Protein AF-A0A8T6XRG3-F1 (afdb_monomer)

Nearest PDB structures (foldseek):
  3va6-assembly1_A  TM=6.413E-01  e=4.387E-02  Bacteroides thetaiotaomicron
  4a2m-assembly1_A  TM=6.152E-01  e=7.789E-02  Bacteroides thetaiotaomicron VPI-5482
  4a2m-assembly1_B  TM=6.198E-01  e=8.737E-02  Bacteroides thetaiotaomicron VPI-5482
  7v7b-assembly1_B  TM=5.960E-01  e=8.737E-02  Homo sapiens
  3ott-assembly2_A  TM=5.969E-01  e=9.253E-02  Bacteroides thetaiotaomicron

Sequence (93 aa):
EVFTQQVQKGLLRLEDDKFIELPGSQFIQDEELKSIVELPDGQLLIGTSKGFYTYDGTSFSDWNAESIEEVIRNNVNVITRTKDKIIIGTILN

Foldseek 3Di:
DDWDADAQAFIFDQDPNDTDGDPPRNVCNNWAWQEWDADPLRWIWTDTLAAIWIHPPRDIDGDDDPPVVVLSVQGWRDWDDDPPDIDTDGDHD

Solvent-accessible surface area (backbone atoms only — not comparable to full-atom values): 5562 Å² total; per-residue (Å²): 138,50,76,49,73,50,93,77,36,25,42,25,34,61,52,96,95,35,78,42,73,44,80,87,30,60,86,46,18,93,42,52,81,44,32,71,43,77,45,99,86,70,28,35,42,37,34,33,59,80,50,39,31,35,32,71,90,78,54,76,44,85,53,86,58,90,68,46,70,58,52,43,74,28,41,51,51,41,56,48,71,57,100,90,44,82,46,76,45,58,77,54,133

Structure (mmCIF, N/CA/C/O backbone):
data_AF-A0A8T6XRG3-F1
#
_entry.id   AF-A0A8T6XRG3-F1
#
loop_
_atom_site.group_PDB
_atom_site.id
_atom_site.type_symbol
_atom_site.label_atom_id
_atom_site.label_alt_id
_atom_site.label_comp_id
_atom_site.label_asym_id
_atom_site.label_entity_id
_atom_site.label_seq_id
_atom_site.pdbx_PDB_ins_code
_atom_site.Cartn_x
_atom_site.Cartn_y
_atom_site.Cartn_z
_atom_site.occupancy
_atom_site.B_iso_or_equiv
_atom_site.auth_seq_id
_atom_site.auth_comp_id
_atom_site.auth_asym_id
_atom_site.auth_atom_id
_atom_site.pdbx_PDB_model_num
ATOM 1 N N . GLU A 1 1 ? -12.837 -5.717 3.309 1.00 85.69 1 GLU A N 1
ATOM 2 C CA . GLU A 1 1 ? -12.499 -4.827 4.445 1.00 85.69 1 GLU A CA 1
ATOM 3 C C . GLU A 1 1 ? -12.317 -3.409 3.918 1.00 85.69 1 GLU A C 1
ATOM 5 O O . GLU A 1 1 ? -12.195 -3.252 2.707 1.00 85.69 1 GLU A O 1
ATOM 10 N N . VAL A 1 2 ? -12.346 -2.391 4.781 1.00 93.88 2 VAL A N 1
ATOM 11 C CA . VAL A 1 2 ? -12.088 -1.000 4.378 1.00 93.88 2 VAL A CA 1
ATOM 12 C C . VAL A 1 2 ? -10.850 -0.513 5.111 1.00 93.88 2 VAL A C 1
ATOM 14 O O . VAL A 1 2 ? -10.801 -0.570 6.339 1.00 93.88 2 VAL A O 1
ATOM 17 N N . PHE A 1 3 ? -9.882 -0.020 4.343 1.00 95.06 3 PHE A N 1
ATOM 18 C CA . PHE A 1 3 ? -8.653 0.579 4.843 1.00 95.06 3 PHE A CA 1
ATOM 19 C C . PHE A 1 3 ? -8.574 2.037 4.397 1.00 95.06 3 PHE A C 1
ATOM 21 O O . PHE A 1 3 ? -9.041 2.391 3.314 1.00 95.06 3 PHE A O 1
ATOM 28 N N . THR A 1 4 ? -7.987 2.885 5.230 1.00 95.38 4 THR A N 1
ATOM 29 C CA . THR A 1 4 ? -7.705 4.287 4.911 1.00 95.38 4 THR A CA 1
ATOM 30 C C . THR A 1 4 ? -6.466 4.752 5.675 1.00 95.38 4 THR A C 1
ATOM 32 O O . THR A 1 4 ? -5.904 4.004 6.472 1.00 95.38 4 THR A O 1
ATOM 35 N N . GLN A 1 5 ? -6.040 5.990 5.455 1.00 94.94 5 GLN A N 1
ATOM 36 C CA . GLN A 1 5 ? -5.019 6.653 6.256 1.00 94.94 5 GLN A CA 1
ATOM 37 C C . GLN A 1 5 ? -5.548 8.013 6.716 1.00 94.94 5 GLN A C 1
ATOM 39 O O . GLN A 1 5 ? -6.279 8.694 5.996 1.00 94.94 5 GLN A O 1
ATOM 44 N N . GLN A 1 6 ? -5.157 8.419 7.920 1.00 91.00 6 GLN A N 1
ATOM 45 C CA . GLN A 1 6 ? -5.292 9.794 8.385 1.00 91.00 6 GLN A CA 1
ATOM 46 C C . GLN A 1 6 ? -3.894 10.413 8.490 1.00 91.00 6 GLN A C 1
ATOM 48 O O . GLN A 1 6 ? -2.955 9.739 8.897 1.00 91.00 6 GLN A O 1
ATOM 53 N N . VAL A 1 7 ? -3.762 11.700 8.151 1.00 83.31 7 VAL A N 1
ATOM 54 C CA . VAL A 1 7 ? -2.501 12.452 8.291 1.00 83.31 7 VAL A CA 1
ATOM 55 C C . VAL A 1 7 ? -1.915 12.256 9.696 1.00 83.31 7 VAL A C 1
ATOM 57 O O . VAL A 1 7 ? -2.650 12.390 10.677 1.00 83.31 7 VAL A O 1
ATOM 60 N N . GLN A 1 8 ? -0.610 11.960 9.777 1.00 87.12 8 GLN A N 1
ATOM 61 C CA . GLN A 1 8 ? 0.137 11.686 11.018 1.00 87.12 8 GLN A CA 1
ATOM 62 C C . GLN A 1 8 ? -0.314 10.435 11.792 1.00 87.12 8 GLN A C 1
ATOM 64 O O . GLN A 1 8 ? -0.025 10.305 12.981 1.00 87.12 8 GLN A O 1
ATOM 69 N N . LYS A 1 9 ? -1.015 9.504 11.140 1.00 93.44 9 LYS A N 1
ATOM 70 C CA . LYS A 1 9 ? -1.318 8.173 11.679 1.00 93.44 9 LYS A CA 1
ATOM 71 C C . LYS A 1 9 ? -0.867 7.087 10.716 1.00 93.44 9 LYS A C 1
ATOM 73 O O . LYS A 1 9 ? -0.675 7.341 9.526 1.00 93.44 9 LYS A O 1
ATOM 78 N N . GLY A 1 10 ? -0.761 5.865 11.230 1.00 94.69 10 GLY A N 1
ATOM 79 C CA . GLY A 1 10 ? -0.620 4.687 10.390 1.00 94.69 10 GLY A CA 1
ATOM 80 C C . GLY A 1 10 ? -1.875 4.375 9.561 1.00 94.69 10 GLY A C 1
ATOM 81 O O . GLY A 1 10 ? -2.771 5.204 9.360 1.00 94.69 10 GLY A O 1
ATOM 82 N N . LEU A 1 11 ? -1.950 3.136 9.081 1.00 96.25 11 LEU A N 1
ATOM 83 C CA . LEU A 1 11 ? -3.135 2.619 8.404 1.00 96.25 11 LEU A CA 1
ATOM 84 C C . LEU A 1 11 ? -4.279 2.465 9.393 1.00 96.25 11 LEU A C 1
ATOM 86 O O . LEU A 1 11 ? -4.097 1.986 10.507 1.00 96.25 11 LEU A O 1
ATOM 90 N N . LEU A 1 12 ? -5.477 2.818 8.958 1.00 96.75 12 LEU A N 1
ATOM 91 C CA . LEU A 1 12 ? -6.705 2.620 9.704 1.00 96.75 12 LEU A CA 1
ATOM 92 C C . LEU A 1 12 ? -7.547 1.551 9.012 1.00 96.75 12 LEU A C 1
ATOM 94 O O . LEU A 1 12 ? -7.691 1.564 7.789 1.00 96.75 12 LEU A O 1
ATOM 98 N N . ARG A 1 13 ? -8.155 0.669 9.798 1.00 95.94 13 ARG A N 1
ATOM 99 C CA . ARG A 1 13 ? -9.139 -0.321 9.365 1.00 95.94 13 ARG A CA 1
ATOM 100 C C . ARG A 1 13 ? -10.508 0.048 9.928 1.00 95.94 13 ARG A C 1
ATOM 102 O O . ARG A 1 13 ? -10.612 0.475 11.075 1.00 95.94 13 ARG A O 1
ATOM 109 N N . LEU A 1 14 ? -11.555 -0.098 9.121 1.00 96.31 14 LEU A N 1
ATOM 110 C CA . LEU A 1 14 ? -12.930 0.049 9.596 1.00 96.31 14 LEU A CA 1
ATOM 111 C C . LEU A 1 14 ? -13.366 -1.220 10.342 1.00 96.31 14 LEU A C 1
ATOM 113 O O . LEU A 1 14 ? -13.440 -2.296 9.743 1.00 96.31 14 LEU A O 1
ATOM 117 N N . GLU A 1 15 ? -13.684 -1.071 11.622 1.00 95.31 15 GLU A N 1
ATOM 118 C CA . GLU A 1 15 ? -14.194 -2.110 12.519 1.00 95.31 15 GLU A CA 1
ATOM 119 C C . GLU A 1 15 ? -15.367 -1.534 13.320 1.00 95.31 15 GLU A C 1
ATOM 121 O O . GLU A 1 15 ? -15.226 -0.479 13.935 1.00 95.31 15 GLU A O 1
ATOM 126 N N . ASP A 1 16 ? -16.533 -2.189 13.287 1.00 94.88 16 ASP A N 1
ATOM 127 C CA . ASP A 1 16 ? -17.747 -1.759 14.005 1.00 94.88 16 ASP A CA 1
ATOM 128 C C . ASP A 1 16 ? -18.054 -0.249 13.861 1.00 94.88 16 ASP A C 1
ATOM 130 O O . ASP A 1 16 ? -18.234 0.475 14.845 1.00 94.88 16 ASP A O 1
ATOM 134 N N . ASP A 1 17 ? -18.062 0.237 12.612 1.00 94.62 17 ASP A N 1
ATOM 135 C CA . ASP A 1 17 ? -18.268 1.647 12.229 1.00 94.62 17 ASP A CA 1
ATOM 136 C C . ASP A 1 17 ? -17.239 2.645 12.800 1.00 94.62 17 ASP A C 1
ATOM 138 O O . ASP A 1 17 ? -17.472 3.858 12.841 1.00 94.62 17 ASP A O 1
ATOM 142 N N . LYS A 1 18 ? -16.064 2.163 13.215 1.00 96.19 18 LYS A N 1
ATOM 143 C CA . LYS A 1 18 ? -14.955 2.986 13.708 1.00 96.19 18 LYS A CA 1
ATOM 144 C C . LYS A 1 18 ? -13.674 2.698 12.944 1.00 96.19 18 LYS A C 1
ATOM 146 O O . LYS A 1 18 ? -13.348 1.558 12.642 1.00 96.19 18 LYS A O 1
ATOM 151 N N . PHE A 1 19 ? -12.913 3.749 12.665 1.00 96.31 19 PHE A N 1
ATOM 152 C CA . PHE A 1 19 ? -11.564 3.602 12.137 1.00 96.31 19 PHE A CA 1
ATOM 153 C C . PHE A 1 19 ? -10.589 3.346 13.285 1.00 96.31 19 PHE A C 1
ATOM 155 O O . PHE A 1 19 ? -10.343 4.233 14.106 1.00 96.31 19 PHE A O 1
ATOM 162 N N . ILE A 1 20 ? -10.054 2.130 13.333 1.00 95.69 20 ILE A N 1
ATOM 163 C CA . ILE A 1 20 ? -9.067 1.673 14.309 1.00 95.69 20 ILE A CA 1
ATOM 164 C C . ILE A 1 20 ? -7.707 1.610 13.627 1.00 95.69 20 ILE A C 1
ATOM 166 O O . ILE A 1 20 ? -7.592 1.146 12.495 1.00 95.69 20 ILE A O 1
ATOM 170 N N . GLU A 1 21 ? -6.674 2.109 14.294 1.00 95.81 21 GLU A N 1
ATOM 171 C CA . GLU A 1 21 ? -5.321 2.056 13.754 1.00 95.81 21 GLU A CA 1
ATOM 172 C C . GLU A 1 21 ? -4.793 0.623 13.752 1.00 95.81 21 GLU A C 1
ATOM 174 O O . GLU A 1 21 ? -4.861 -0.081 14.760 1.00 95.81 21 GLU A O 1
ATOM 179 N N . LEU A 1 22 ? -4.270 0.199 12.605 1.00 95.56 22 LEU A N 1
ATOM 180 C CA . LEU A 1 22 ? -3.696 -1.119 12.419 1.00 95.56 22 LEU A CA 1
ATOM 181 C C . LEU A 1 22 ? -2.397 -1.199 13.238 1.00 95.56 22 LEU A C 1
ATOM 183 O O . LEU A 1 22 ? -1.494 -0.377 13.018 1.00 95.56 22 LEU A O 1
ATOM 187 N N . PRO A 1 23 ? -2.268 -2.150 14.177 1.00 94.94 23 PRO A N 1
ATOM 188 C CA . PRO A 1 23 ? -1.074 -2.262 15.005 1.00 94.94 23 PRO A CA 1
ATOM 189 C C . PRO A 1 23 ? 0.199 -2.383 14.165 1.00 94.94 23 PRO A C 1
ATOM 191 O O . PRO A 1 23 ? 0.256 -3.173 13.226 1.00 94.94 23 PRO A O 1
ATOM 194 N N . GLY A 1 24 ? 1.223 -1.598 14.505 1.00 95.31 24 GLY A N 1
ATOM 195 C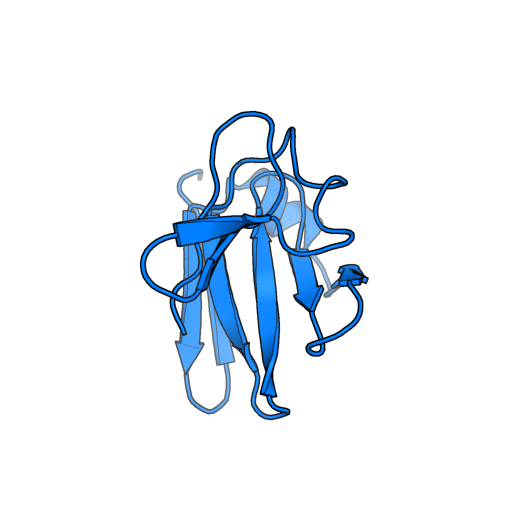 CA . GLY A 1 24 ? 2.512 -1.628 13.816 1.00 95.31 24 GLY A CA 1
ATOM 196 C C . GLY A 1 24 ? 2.562 -0.832 12.514 1.00 95.31 24 GLY A C 1
ATOM 197 O O . GLY A 1 24 ? 3.590 -0.868 11.858 1.00 95.31 24 GLY A O 1
ATOM 198 N N . SER A 1 25 ? 1.509 -0.096 12.144 1.00 96.75 25 SER A N 1
ATOM 199 C CA . SER A 1 25 ? 1.496 0.741 10.935 1.00 96.75 25 SER A CA 1
ATOM 200 C C . SER A 1 25 ? 2.056 2.158 11.136 1.00 96.75 25 SER A C 1
ATOM 202 O O . SER A 1 25 ? 2.131 2.933 10.188 1.00 96.75 25 SER A O 1
ATOM 204 N N . GLN A 1 26 ? 2.494 2.514 12.348 1.00 95.62 26 GLN A N 1
ATOM 205 C CA . GLN A 1 26 ? 3.002 3.856 12.673 1.00 95.62 26 GLN A CA 1
ATOM 206 C C . GLN A 1 26 ? 4.250 4.249 11.872 1.00 95.62 26 GLN A C 1
ATOM 208 O O . GLN A 1 26 ? 4.528 5.433 11.713 1.00 95.62 26 GLN A O 1
ATOM 213 N N . PHE A 1 27 ? 5.002 3.286 11.335 1.00 95.69 27 PHE A N 1
ATOM 214 C CA . PHE A 1 27 ? 6.192 3.589 10.535 1.00 95.69 27 PHE A CA 1
ATOM 215 C C . PHE A 1 27 ? 5.870 4.366 9.247 1.00 95.69 27 PHE A C 1
ATOM 217 O O . PHE A 1 27 ? 6.725 5.112 8.783 1.00 95.69 27 PHE A O 1
ATOM 224 N N . ILE A 1 28 ? 4.639 4.267 8.719 1.00 95.25 28 ILE A N 1
ATOM 225 C CA . ILE A 1 28 ? 4.200 5.043 7.546 1.00 95.25 28 ILE A CA 1
ATOM 226 C C . ILE A 1 28 ? 3.463 6.344 7.902 1.00 95.25 28 ILE A C 1
ATOM 228 O O . ILE A 1 28 ? 2.863 6.967 7.029 1.00 95.25 28 ILE A O 1
ATOM 232 N N . GLN A 1 29 ? 3.456 6.772 9.169 1.00 95.56 29 GLN A N 1
ATOM 233 C CA . GLN A 1 29 ? 2.658 7.928 9.616 1.00 95.56 29 GLN A CA 1
ATOM 234 C C . GLN A 1 29 ? 3.026 9.253 8.923 1.00 95.56 29 GLN A C 1
ATOM 236 O O . GLN A 1 29 ? 2.190 10.149 8.797 1.00 95.56 29 GLN A O 1
ATOM 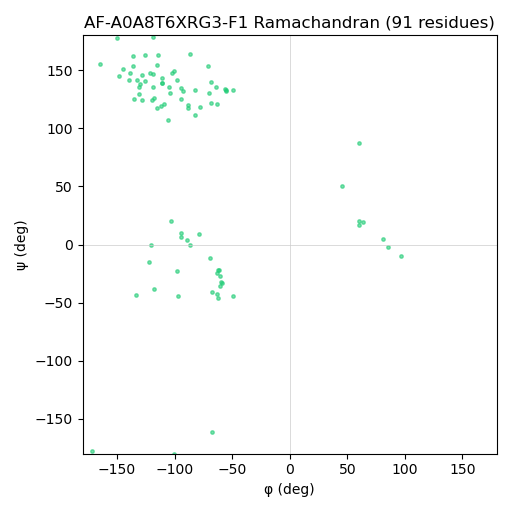241 N N . ASP A 1 30 ? 4.280 9.362 8.476 1.00 95.19 30 ASP A N 1
ATOM 242 C CA . ASP A 1 30 ? 4.847 10.521 7.780 1.00 95.19 30 ASP A CA 1
ATOM 243 C C . ASP A 1 30 ? 4.972 10.267 6.266 1.00 95.19 30 ASP A C 1
ATOM 245 O O . ASP A 1 30 ? 5.779 10.899 5.570 1.00 95.19 30 ASP A O 1
ATOM 249 N N . GLU A 1 31 ? 4.218 9.298 5.753 1.00 94.50 31 GLU A N 1
ATOM 250 C CA . GLU A 1 31 ? 4.147 8.926 4.345 1.00 94.50 31 GLU A CA 1
ATOM 251 C C . GLU A 1 31 ? 2.715 9.071 3.852 1.00 94.50 31 GLU A C 1
ATOM 253 O O . GLU A 1 31 ? 1.760 8.865 4.593 1.00 94.50 31 GLU A O 1
ATOM 258 N N . GLU A 1 32 ? 2.549 9.432 2.586 1.00 94.19 32 GLU A N 1
ATOM 259 C CA . GLU A 1 32 ? 1.223 9.543 1.990 1.00 94.19 32 GLU A CA 1
ATOM 260 C C . GLU A 1 32 ? 0.833 8.184 1.417 1.00 94.19 32 GLU A C 1
ATOM 262 O O . GLU A 1 32 ? 1.493 7.694 0.500 1.00 94.19 32 GLU A O 1
ATOM 267 N N . LEU A 1 33 ? -0.232 7.575 1.935 1.00 95.88 33 LEU A N 1
ATOM 268 C CA . LEU A 1 33 ? -0.804 6.363 1.365 1.00 95.88 33 LEU A CA 1
ATOM 269 C C . LEU A 1 33 ? -1.318 6.657 -0.048 1.00 95.88 33 LEU A C 1
ATOM 271 O O . LEU A 1 33 ? -2.203 7.489 -0.239 1.00 95.88 33 LEU A O 1
ATOM 275 N N . LYS A 1 34 ? -0.790 5.935 -1.038 1.00 95.56 34 LYS A N 1
ATOM 276 C CA . LYS A 1 34 ? -1.198 6.057 -2.443 1.00 95.56 34 LYS A CA 1
ATOM 277 C C . LYS A 1 34 ? -2.207 4.992 -2.834 1.00 95.56 34 LYS A C 1
ATOM 279 O O . LYS A 1 34 ? -3.186 5.279 -3.516 1.00 95.56 34 LYS A O 1
ATOM 284 N N . SER A 1 35 ? -1.965 3.745 -2.436 1.00 95.75 35 SER A N 1
ATOM 285 C CA . SER A 1 35 ? -2.823 2.626 -2.820 1.00 95.75 35 SER A CA 1
ATOM 286 C C . SER A 1 35 ? -2.568 1.388 -1.966 1.00 95.75 35 SER A C 1
ATOM 288 O O . SER A 1 35 ? -1.475 1.210 -1.434 1.00 95.75 35 SER A O 1
ATOM 290 N N . ILE A 1 36 ? -3.575 0.521 -1.870 1.00 96.88 36 ILE A N 1
ATOM 291 C CA . ILE A 1 36 ? -3.478 -0.813 -1.277 1.00 96.88 36 ILE A CA 1
ATOM 292 C C . ILE A 1 36 ? -4.100 -1.800 -2.266 1.00 96.88 36 ILE A C 1
ATOM 294 O O . ILE A 1 36 ? -5.222 -1.581 -2.728 1.00 96.88 36 ILE A O 1
ATOM 298 N N . VAL A 1 37 ? -3.392 -2.883 -2.586 1.00 96.88 37 VAL A N 1
ATOM 299 C CA . VAL A 1 37 ? -3.889 -3.963 -3.451 1.00 96.88 37 VAL A CA 1
ATOM 300 C C . VAL A 1 37 ? -3.623 -5.326 -2.822 1.00 96.88 37 VAL A C 1
ATOM 302 O O . VAL A 1 37 ? -2.568 -5.551 -2.244 1.00 96.88 37 VAL A O 1
ATOM 305 N N . GLU A 1 38 ? -4.563 -6.255 -2.954 1.00 96.62 38 GLU A N 1
ATOM 306 C CA . GLU A 1 38 ? -4.402 -7.625 -2.455 1.00 96.62 38 GLU A CA 1
ATOM 307 C C . GLU A 1 38 ? -3.599 -8.482 -3.450 1.00 96.62 38 GLU A C 1
ATOM 309 O O . GLU A 1 38 ? -3.864 -8.478 -4.657 1.00 96.62 38 GLU A O 1
ATOM 314 N N . LEU A 1 39 ? -2.614 -9.226 -2.957 1.00 96.00 39 LEU A N 1
ATOM 315 C CA . LEU A 1 39 ? -1.756 -10.154 -3.694 1.00 96.00 39 LEU A CA 1
ATOM 316 C C . LEU A 1 39 ? -2.400 -11.556 -3.794 1.00 96.00 39 LEU A C 1
ATOM 318 O O . LEU A 1 39 ? -3.373 -11.843 -3.103 1.00 96.00 39 LEU A O 1
ATOM 322 N N . PRO A 1 40 ? -1.936 -12.450 -4.697 1.00 94.88 40 PRO A N 1
ATOM 323 C CA . PRO A 1 40 ? -2.559 -13.768 -4.871 1.00 94.88 40 PRO A CA 1
ATOM 324 C C . PRO A 1 40 ? -2.504 -14.666 -3.627 1.00 94.88 40 PRO A C 1
ATOM 326 O O . PRO A 1 40 ? -3.290 -15.603 -3.525 1.00 94.88 40 PRO A O 1
ATOM 329 N N . ASP A 1 41 ? -1.564 -14.406 -2.724 1.00 94.69 41 ASP A N 1
ATOM 330 C CA . ASP A 1 41 ? -1.379 -15.113 -1.458 1.00 94.69 41 ASP A CA 1
ATOM 331 C C . ASP A 1 41 ? -2.192 -14.504 -0.300 1.00 94.69 41 ASP A C 1
ATOM 333 O O . ASP A 1 41 ? -2.083 -14.975 0.829 1.00 94.69 41 ASP A O 1
ATOM 337 N N . GLY A 1 42 ? -3.018 -13.489 -0.577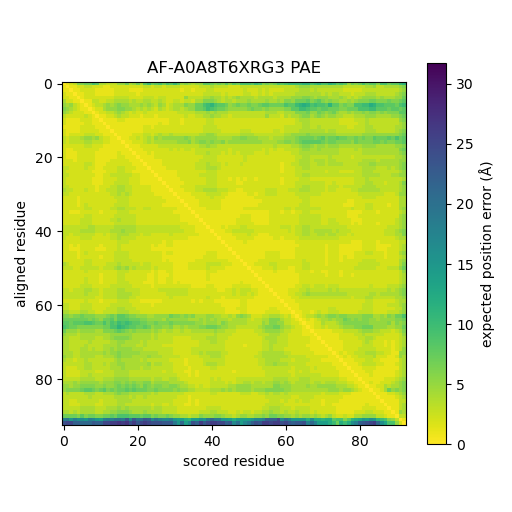 1.00 95.25 42 GLY A N 1
ATOM 338 C CA . GLY A 1 42 ? -3.864 -12.806 0.405 1.00 95.25 42 GLY A CA 1
ATOM 339 C C . GLY A 1 42 ? -3.162 -11.682 1.169 1.00 95.25 42 GLY A C 1
ATOM 340 O O . GLY A 1 42 ? -3.805 -11.005 1.968 1.00 95.25 42 GLY A O 1
ATOM 341 N N . GLN A 1 43 ? -1.869 -11.442 0.929 1.00 96.81 43 GLN A N 1
ATOM 342 C CA . GLN A 1 43 ? -1.179 -10.299 1.524 1.00 96.81 43 GLN A CA 1
ATOM 343 C C . GLN A 1 43 ? -1.648 -8.988 0.890 1.00 96.81 43 GLN A C 1
ATOM 345 O O . GLN A 1 43 ? -2.031 -8.940 -0.279 1.00 96.81 43 GLN A O 1
ATOM 350 N N . LEU A 1 44 ? -1.559 -7.888 1.630 1.00 97.25 44 LEU A N 1
ATOM 351 C CA . LEU A 1 44 ? -1.785 -6.552 1.085 1.00 97.25 44 LEU A CA 1
ATOM 352 C C . LEU A 1 44 ? -0.452 -5.939 0.666 1.00 97.25 44 LEU A C 1
ATOM 354 O O . LEU A 1 44 ? 0.443 -5.822 1.494 1.00 97.25 44 LEU A O 1
ATOM 358 N N . LEU A 1 45 ? -0.336 -5.499 -0.585 1.00 97.56 45 LEU A N 1
ATOM 359 C CA . LEU A 1 45 ? 0.718 -4.593 -1.030 1.00 97.56 45 LEU A CA 1
ATOM 360 C C . LEU A 1 45 ? 0.248 -3.154 -0.830 1.00 97.56 45 LEU A C 1
ATOM 362 O O . LEU A 1 45 ? -0.750 -2.722 -1.408 1.00 97.56 45 LEU A O 1
ATOM 366 N N . ILE A 1 46 ? 0.995 -2.416 -0.026 1.00 97.56 46 ILE A N 1
ATOM 367 C CA . ILE A 1 46 ? 0.739 -1.039 0.371 1.00 97.56 46 ILE A CA 1
ATOM 368 C C . ILE A 1 46 ? 1.778 -0.163 -0.315 1.00 97.56 46 ILE A C 1
ATOM 370 O O . ILE A 1 46 ? 2.975 -0.352 -0.119 1.00 97.56 46 ILE A O 1
ATOM 374 N N . GLY A 1 47 ? 1.322 0.794 -1.114 1.00 96.31 47 GLY A N 1
ATOM 375 C CA . GLY A 1 47 ? 2.166 1.818 -1.714 1.00 96.31 47 GLY A CA 1
ATOM 376 C C . GLY A 1 47 ? 2.014 3.149 -1.015 1.00 96.31 47 GLY A C 1
ATOM 377 O O . GLY A 1 47 ? 0.892 3.644 -0.870 1.00 96.31 47 GLY A O 1
ATOM 378 N N . THR A 1 48 ? 3.135 3.758 -0.663 1.00 95.62 48 THR A N 1
ATOM 379 C CA . THR A 1 48 ? 3.194 5.098 -0.087 1.00 95.62 48 THR A CA 1
ATOM 380 C C . THR A 1 48 ? 3.996 6.041 -0.985 1.00 95.62 48 THR A C 1
ATOM 382 O O . THR A 1 48 ? 4.521 5.654 -2.030 1.00 95.62 48 THR A O 1
ATOM 385 N N . SER A 1 49 ? 4.109 7.307 -0.586 1.00 93.62 49 SER A N 1
ATOM 386 C CA . SER A 1 49 ? 4.994 8.272 -1.242 1.00 93.62 49 SER A CA 1
ATOM 387 C C . SER A 1 49 ? 6.488 8.000 -1.041 1.00 93.62 49 SER A C 1
ATOM 389 O 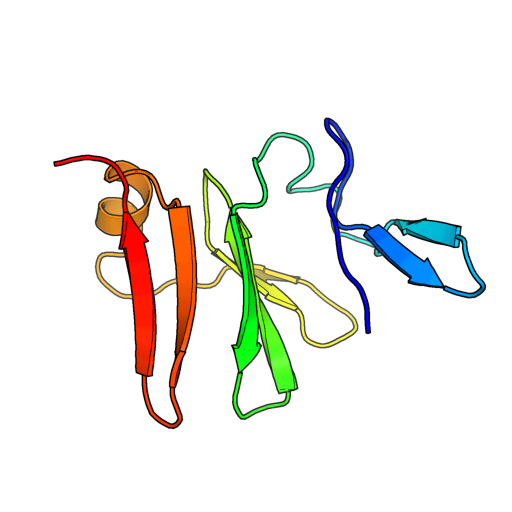O . SER A 1 49 ? 7.296 8.638 -1.714 1.00 93.62 49 SER A O 1
ATOM 391 N N . LYS A 1 50 ? 6.876 7.093 -0.133 1.00 93.94 50 LYS A N 1
ATOM 392 C CA . LYS A 1 50 ? 8.288 6.807 0.177 1.00 93.94 50 LYS A CA 1
ATOM 393 C C . LYS A 1 50 ? 8.689 5.351 -0.016 1.00 93.94 50 LYS A C 1
ATOM 395 O O . LYS A 1 50 ? 9.885 5.080 -0.080 1.00 9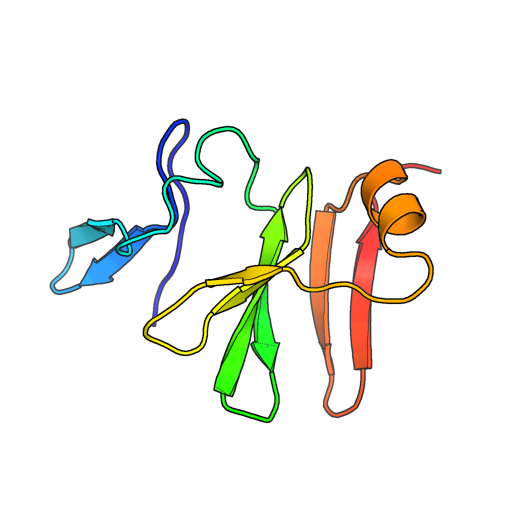3.94 50 LYS A O 1
ATOM 400 N N . GLY A 1 51 ? 7.736 4.434 -0.135 1.00 94.75 51 GLY A N 1
ATOM 401 C CA . GLY A 1 51 ? 8.049 3.017 -0.184 1.00 94.75 51 GLY A CA 1
ATOM 402 C C . GLY A 1 51 ? 6.865 2.129 -0.523 1.00 94.75 51 GLY A C 1
ATOM 403 O O . GLY A 1 51 ? 5.749 2.576 -0.793 1.00 94.75 51 GLY A O 1
ATOM 404 N N . PHE A 1 52 ? 7.157 0.835 -0.522 1.00 97.12 52 PHE A N 1
ATOM 405 C CA . PHE A 1 52 ? 6.193 -0.230 -0.721 1.00 97.12 52 PHE A CA 1
ATOM 406 C C . PHE A 1 52 ? 6.375 -1.259 0.385 1.00 97.12 52 PHE A C 1
ATOM 408 O O . PHE A 1 52 ? 7.502 -1.621 0.722 1.00 97.12 52 PHE A O 1
ATOM 415 N N . TYR A 1 53 ? 5.264 -1.752 0.919 1.00 97.62 53 TYR A N 1
ATOM 416 C CA . TYR A 1 53 ? 5.254 -2.657 2.062 1.00 97.62 53 TYR A CA 1
ATOM 417 C C . TYR A 1 53 ? 4.231 -3.762 1.852 1.00 97.62 53 TYR A C 1
ATOM 419 O O . TYR A 1 53 ? 3.187 -3.531 1.242 1.00 97.62 53 TYR A O 1
ATOM 427 N N . THR A 1 54 ? 4.496 -4.951 2.376 1.00 98.00 54 THR A N 1
ATOM 428 C CA . THR A 1 54 ? 3.501 -6.021 2.470 1.00 98.00 54 THR A CA 1
ATOM 429 C C . THR A 1 54 ? 2.949 -6.129 3.882 1.00 98.00 54 THR A C 1
ATOM 431 O O . THR A 1 54 ? 3.665 -5.888 4.852 1.00 98.00 54 THR A O 1
ATOM 434 N N . TYR A 1 55 ? 1.678 -6.508 3.993 1.00 97.88 55 TYR A N 1
ATOM 435 C CA . TYR A 1 55 ? 1.020 -6.842 5.252 1.00 97.88 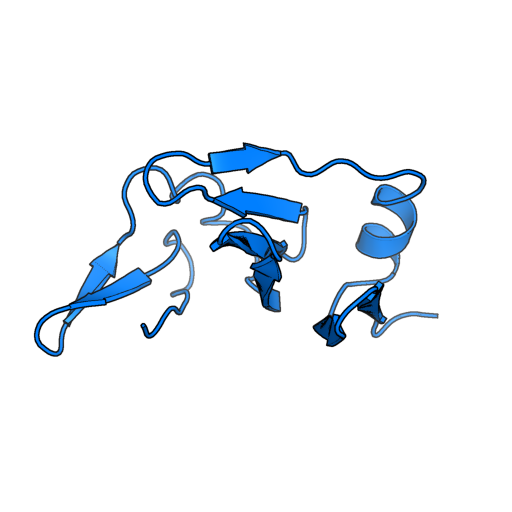55 TYR A CA 1
ATOM 436 C C . TYR A 1 55 ? 0.328 -8.203 5.141 1.00 97.88 55 TYR A C 1
ATOM 438 O O . TYR A 1 55 ? -0.508 -8.403 4.260 1.00 97.88 55 TYR A O 1
ATOM 446 N N . ASP A 1 56 ? 0.667 -9.128 6.038 1.00 96.69 56 ASP A N 1
ATOM 447 C CA . ASP A 1 56 ? 0.191 -10.523 6.025 1.00 96.69 56 ASP A CA 1
ATOM 448 C C . ASP A 1 56 ? -1.058 -10.774 6.896 1.00 96.69 56 ASP A C 1
ATOM 450 O O . ASP A 1 56 ? -1.470 -11.917 7.094 1.00 96.69 56 ASP A O 1
ATOM 454 N N . GLY A 1 57 ? -1.655 -9.712 7.447 1.00 94.19 57 GLY A N 1
ATOM 455 C CA . GLY A 1 57 ? -2.731 -9.799 8.442 1.00 94.19 57 GLY A CA 1
ATOM 456 C C . GLY A 1 57 ? -2.248 -9.678 9.891 1.00 94.19 57 GLY A C 1
ATOM 457 O O . GLY A 1 57 ? -3.064 -9.520 10.796 1.00 94.19 57 GLY A O 1
ATOM 458 N N . THR A 1 58 ? -0.935 -9.711 10.123 1.00 94.81 58 THR A N 1
ATOM 459 C CA . THR A 1 58 ? -0.312 -9.616 11.452 1.00 94.81 58 THR A CA 1
ATOM 460 C C . THR A 1 58 ? 0.857 -8.634 11.473 1.00 94.81 58 THR A C 1
ATOM 462 O O . THR A 1 58 ? 0.982 -7.852 12.414 1.00 94.81 58 THR A O 1
ATOM 465 N N . SER A 1 59 ? 1.715 -8.662 10.456 1.00 96.31 59 SER A N 1
ATOM 466 C CA . SER A 1 59 ? 2.999 -7.970 10.431 1.00 96.31 59 SER A CA 1
ATOM 467 C C . SER A 1 59 ? 3.256 -7.272 9.100 1.00 96.31 59 SER A C 1
ATOM 469 O O . SER A 1 59 ? 2.721 -7.659 8.061 1.00 96.31 59 SER A O 1
ATOM 471 N N . PHE A 1 60 ? 4.066 -6.214 9.156 1.00 97.94 60 PHE A N 1
ATOM 472 C CA . PHE A 1 60 ? 4.514 -5.464 7.987 1.00 97.94 60 PHE A CA 1
ATOM 473 C C . PHE A 1 60 ? 5.931 -5.871 7.587 1.00 97.94 60 PHE A C 1
ATOM 475 O O . PHE A 1 60 ? 6.752 -6.221 8.436 1.00 97.94 60 PHE A O 1
ATOM 482 N N . SER A 1 61 ? 6.234 -5.799 6.296 1.00 97.56 61 SER A N 1
ATOM 483 C CA . SER A 1 61 ? 7.578 -6.015 5.751 1.00 97.56 61 SER A CA 1
ATOM 484 C C . SER A 1 61 ? 7.835 -5.097 4.564 1.00 97.56 61 SER A C 1
ATOM 486 O O . SER A 1 61 ? 6.903 -4.735 3.848 1.00 97.56 61 SER A O 1
ATOM 488 N N . ASP A 1 62 ? 9.098 -4.739 4.339 1.00 96.44 62 ASP A N 1
ATOM 489 C CA . ASP A 1 62 ? 9.495 -4.002 3.140 1.00 96.44 62 ASP A CA 1
ATOM 490 C C . ASP A 1 62 ? 9.259 -4.853 1.889 1.00 96.44 62 ASP A C 1
ATOM 492 O O . ASP A 1 62 ? 9.633 -6.030 1.837 1.00 96.44 62 ASP A O 1
ATOM 496 N N . TRP A 1 63 ? 8.688 -4.243 0.852 1.00 95.81 63 TRP A N 1
ATOM 497 C CA . TRP A 1 63 ? 8.570 -4.856 -0.463 1.00 95.81 63 TRP A CA 1
ATOM 498 C C . TRP A 1 63 ? 9.565 -4.216 -1.423 1.00 95.81 63 TRP A C 1
ATOM 500 O O . TRP A 1 63 ? 9.392 -3.084 -1.873 1.00 95.81 63 TRP A O 1
ATOM 510 N N . ASN A 1 64 ? 10.612 -4.968 -1.755 1.00 89.81 64 ASN A N 1
ATOM 511 C CA . ASN A 1 64 ? 11.673 -4.513 -2.641 1.00 89.81 64 ASN A CA 1
ATOM 512 C C . ASN A 1 64 ? 11.633 -5.298 -3.952 1.00 89.81 64 ASN A C 1
ATOM 514 O O . ASN A 1 64 ? 11.811 -6.516 -3.970 1.00 89.81 64 ASN A O 1
ATOM 518 N N . ALA A 1 65 ? 11.423 -4.580 -5.052 1.00 87.38 65 ALA A N 1
ATOM 519 C CA . ALA A 1 65 ? 11.563 -5.093 -6.406 1.00 87.38 65 ALA A CA 1
ATOM 520 C C . ALA A 1 65 ? 12.727 -4.394 -7.116 1.00 87.38 65 ALA A C 1
ATOM 522 O O . ALA A 1 65 ? 13.189 -3.329 -6.697 1.00 87.38 65 ALA A O 1
ATOM 523 N N . GLU A 1 66 ? 13.194 -4.986 -8.212 1.00 88.75 66 GLU A N 1
ATOM 524 C CA . GLU A 1 66 ? 14.191 -4.347 -9.069 1.00 88.75 66 GLU A CA 1
ATOM 525 C C . GLU A 1 66 ? 13.685 -2.971 -9.538 1.00 88.75 66 GLU A C 1
ATOM 527 O O . GLU A 1 66 ? 12.525 -2.819 -9.926 1.00 88.75 66 GLU A O 1
ATOM 532 N N . SER A 1 67 ? 14.550 -1.959 -9.455 1.00 87.44 67 SER A N 1
ATOM 533 C CA . SER A 1 67 ? 14.264 -0.570 -9.847 1.00 87.44 67 SER A CA 1
ATOM 534 C C . SER A 1 67 ? 13.108 0.122 -9.107 1.00 87.44 67 SER A C 1
ATOM 536 O O . SER A 1 67 ? 12.648 1.175 -9.550 1.00 87.44 67 SER A O 1
ATOM 538 N N . ILE A 1 68 ? 12.658 -0.393 -7.955 1.00 89.69 68 ILE A N 1
ATOM 539 C CA . ILE A 1 68 ? 11.541 0.218 -7.216 1.00 89.69 68 ILE A CA 1
ATOM 540 C C . ILE A 1 68 ? 1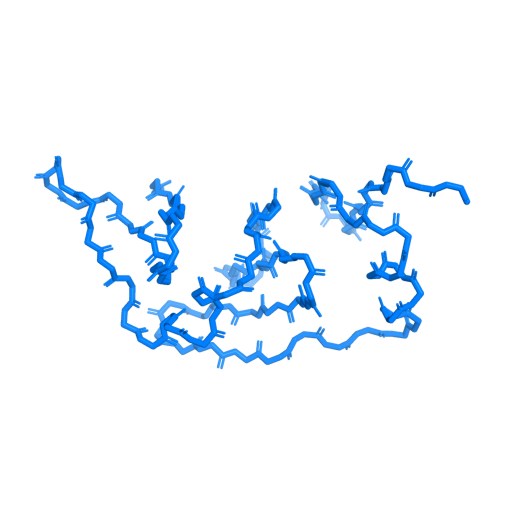1.823 1.669 -6.795 1.00 89.69 68 ILE A C 1
ATOM 542 O O . ILE A 1 68 ? 10.924 2.505 -6.814 1.00 89.69 68 ILE A O 1
ATOM 546 N N . GLU A 1 69 ? 13.082 2.010 -6.513 1.00 91.38 69 GLU A N 1
ATOM 547 C CA . GLU A 1 69 ? 13.490 3.384 -6.199 1.00 91.38 69 GLU A CA 1
ATOM 548 C C . GLU A 1 69 ? 13.205 4.368 -7.340 1.00 91.38 69 GLU A C 1
ATOM 550 O O . GLU A 1 69 ? 12.859 5.520 -7.091 1.00 91.38 69 GLU A O 1
ATOM 555 N N . GLU A 1 70 ? 13.338 3.940 -8.598 1.00 91.88 70 GLU A N 1
ATOM 556 C CA . GLU A 1 70 ? 13.018 4.777 -9.758 1.00 91.88 70 GLU A CA 1
ATOM 557 C C . GLU A 1 70 ? 11.518 5.059 -9.835 1.00 91.88 70 GLU A C 1
ATOM 559 O O . GLU A 1 70 ? 11.104 6.195 -10.057 1.00 91.88 70 GLU A O 1
ATOM 564 N N . VAL A 1 71 ? 10.705 4.042 -9.553 1.00 91.69 71 VAL A N 1
ATOM 565 C CA . VAL A 1 71 ? 9.246 4.169 -9.495 1.00 91.69 71 VAL A CA 1
ATOM 566 C C . VAL A 1 71 ? 8.826 5.137 -8.383 1.00 91.69 71 VAL A C 1
ATOM 568 O O . VAL A 1 71 ? 7.972 5.992 -8.614 1.00 91.69 71 VAL A O 1
ATOM 571 N N . ILE A 1 72 ? 9.457 5.055 -7.204 1.00 92.25 72 ILE A N 1
ATOM 572 C CA . ILE A 1 72 ? 9.225 5.986 -6.086 1.00 92.25 72 ILE A CA 1
ATOM 573 C C . ILE A 1 72 ? 9.608 7.415 -6.495 1.00 92.25 72 ILE A C 1
ATOM 575 O O . ILE A 1 72 ? 8.822 8.342 -6.291 1.00 92.25 72 ILE A O 1
ATOM 579 N N . ARG A 1 73 ? 10.777 7.601 -7.130 1.00 92.69 73 ARG A N 1
ATOM 580 C CA . ARG A 1 73 ? 11.236 8.915 -7.622 1.00 92.69 73 ARG A CA 1
ATOM 581 C C . ARG A 1 73 ? 10.270 9.547 -8.626 1.00 92.69 73 ARG A C 1
ATOM 583 O O . ARG A 1 73 ? 10.116 10.765 -8.610 1.00 92.69 73 ARG A O 1
ATOM 590 N N . ASN A 1 74 ? 9.582 8.740 -9.432 1.00 93.12 74 ASN A N 1
ATOM 591 C CA . ASN A 1 74 ? 8.591 9.215 -10.402 1.00 93.12 74 ASN A CA 1
ATOM 592 C C . ASN A 1 74 ? 7.226 9.561 -9.770 1.00 93.12 74 ASN A C 1
ATOM 594 O O . ASN A 1 74 ? 6.276 9.875 -10.486 1.00 93.12 74 ASN A O 1
ATOM 598 N N . ASN A 1 75 ? 7.124 9.574 -8.436 1.00 91.62 75 ASN A N 1
ATOM 599 C CA . ASN A 1 75 ? 5.927 9.926 -7.671 1.00 91.62 75 ASN A CA 1
ATOM 600 C C . ASN A 1 75 ? 4.741 9.011 -7.986 1.00 91.62 75 ASN A C 1
ATOM 602 O O . ASN A 1 75 ? 3.896 9.283 -8.848 1.00 91.62 75 ASN A O 1
ATOM 606 N N . VAL A 1 76 ? 4.699 7.910 -7.242 1.00 93.19 76 VAL A N 1
ATOM 607 C CA . VAL A 1 76 ? 3.610 6.937 -7.264 1.00 93.19 76 VAL A CA 1
ATOM 608 C C . VAL A 1 76 ? 2.283 7.631 -6.983 1.00 93.19 76 VAL A C 1
ATOM 610 O O . VAL A 1 76 ? 2.138 8.394 -6.029 1.00 93.19 76 VAL A O 1
ATOM 613 N N . ASN A 1 77 ? 1.292 7.319 -7.807 1.00 94.25 77 ASN A N 1
ATOM 614 C CA . ASN A 1 77 ? -0.066 7.828 -7.669 1.00 94.25 77 ASN A CA 1
ATOM 615 C C . ASN A 1 77 ? -1.078 6.716 -7.429 1.00 94.25 77 ASN A C 1
ATOM 617 O O . ASN A 1 77 ? -2.031 6.883 -6.679 1.00 94.25 77 ASN A O 1
ATOM 621 N N . VAL A 1 78 ? -0.883 5.578 -8.091 1.00 95.19 78 VAL A N 1
ATOM 622 C CA . VAL A 1 78 ? -1.823 4.466 -8.030 1.00 95.19 78 VAL A CA 1
ATOM 623 C C . VAL A 1 78 ? -1.084 3.152 -8.175 1.00 95.19 78 VAL A C 1
ATOM 625 O O . VAL A 1 78 ? -0.126 3.040 -8.940 1.00 95.19 78 VAL A O 1
ATOM 628 N N . ILE A 1 79 ? -1.577 2.142 -7.471 1.00 95.81 79 ILE A N 1
ATOM 629 C CA . ILE A 1 79 ? -1.230 0.750 -7.706 1.00 95.81 79 ILE A CA 1
ATOM 630 C C . ILE A 1 79 ? -2.526 0.044 -8.072 1.00 95.81 79 ILE A C 1
ATOM 632 O O . ILE A 1 79 ? -3.576 0.257 -7.470 1.00 95.81 79 ILE A O 1
ATOM 636 N N . THR A 1 80 ? -2.472 -0.789 -9.096 1.00 96.19 80 THR A N 1
ATOM 637 C CA . THR A 1 80 ? -3.544 -1.725 -9.399 1.00 96.19 80 THR A CA 1
ATOM 638 C C . THR A 1 80 ? -2.944 -3.076 -9.728 1.00 96.19 80 THR A C 1
ATOM 640 O O . THR A 1 80 ? -1.750 -3.207 -10.006 1.00 96.19 80 THR A O 1
ATOM 643 N N . ARG A 1 81 ? -3.771 -4.110 -9.677 1.00 95.69 81 ARG A N 1
ATOM 644 C CA . ARG A 1 81 ? -3.344 -5.473 -9.931 1.00 95.69 81 ARG A CA 1
ATOM 645 C C . ARG A 1 81 ? -4.294 -6.131 -10.921 1.00 95.69 81 ARG A C 1
ATOM 647 O O . ARG A 1 81 ? -5.512 -6.046 -10.812 1.00 95.69 81 ARG A O 1
ATOM 654 N N . THR A 1 82 ? -3.700 -6.823 -11.880 1.00 95.06 82 THR A N 1
ATOM 655 C CA . THR A 1 82 ? -4.369 -7.806 -12.736 1.00 95.06 82 THR A CA 1
ATOM 656 C C . THR A 1 82 ? -4.065 -9.210 -12.218 1.00 95.06 82 THR A C 1
ATOM 658 O O . THR A 1 82 ? -3.309 -9.372 -11.262 1.00 95.06 82 THR A O 1
ATOM 661 N N . LYS A 1 83 ? -4.587 -10.253 -12.870 1.00 92.81 83 LYS A N 1
ATOM 662 C CA . LYS A 1 83 ? -4.304 -11.640 -12.474 1.00 92.81 83 LYS A CA 1
ATOM 663 C C . LYS A 1 83 ? -2.800 -11.908 -12.280 1.00 92.81 83 LYS A C 1
ATOM 665 O O . LYS A 1 83 ? -2.423 -12.461 -11.248 1.00 92.81 83 LYS A O 1
ATOM 670 N N . ASP A 1 84 ? -1.980 -11.417 -13.214 1.00 93.25 84 ASP A N 1
ATOM 671 C CA . ASP A 1 84 ? -0.562 -11.786 -13.330 1.00 93.25 84 ASP A CA 1
ATOM 672 C C . ASP A 1 84 ? 0.408 -10.596 -13.201 1.00 93.25 84 ASP A C 1
ATOM 674 O O . ASP A 1 84 ? 1.618 -10.772 -13.317 1.00 93.25 84 ASP A O 1
ATOM 678 N N . LYS A 1 85 ? -0.092 -9.365 -13.016 1.00 93.94 85 LYS A N 1
ATOM 679 C CA . LYS A 1 85 ? 0.746 -8.152 -12.997 1.00 93.94 85 LYS A CA 1
ATOM 680 C C . LYS A 1 85 ? 0.313 -7.169 -11.928 1.00 93.94 85 LYS A C 1
ATOM 682 O O . LYS A 1 85 ? -0.883 -6.920 -11.780 1.00 93.94 85 LYS A O 1
ATOM 687 N N . ILE A 1 86 ? 1.295 -6.539 -11.297 1.00 94.25 86 ILE A N 1
ATOM 688 C CA . ILE A 1 86 ? 1.135 -5.291 -10.552 1.00 94.25 86 ILE A CA 1
ATOM 689 C C . ILE A 1 86 ? 1.448 -4.150 -11.524 1.00 94.25 86 ILE A C 1
ATOM 691 O O . ILE A 1 86 ? 2.426 -4.209 -12.267 1.00 94.25 86 ILE A O 1
ATOM 695 N N . ILE A 1 87 ? 0.585 -3.143 -11.558 1.00 95.38 87 ILE A N 1
ATOM 696 C CA . ILE A 1 87 ? 0.711 -1.964 -12.411 1.00 95.38 87 ILE A CA 1
ATOM 697 C C . ILE A 1 87 ? 0.797 -0.759 -11.484 1.00 95.38 87 ILE A C 1
ATOM 699 O O . ILE A 1 87 ? -0.098 -0.544 -10.667 1.00 95.38 87 ILE A O 1
ATOM 703 N N . ILE A 1 88 ? 1.862 0.024 -11.627 1.00 94.75 88 ILE A N 1
ATOM 704 C CA . ILE A 1 88 ? 2.105 1.217 -10.820 1.00 94.75 88 ILE A CA 1
ATOM 705 C C . ILE A 1 88 ? 2.048 2.422 -11.754 1.00 94.75 88 ILE A C 1
ATOM 707 O O . ILE A 1 88 ? 2.827 2.518 -12.699 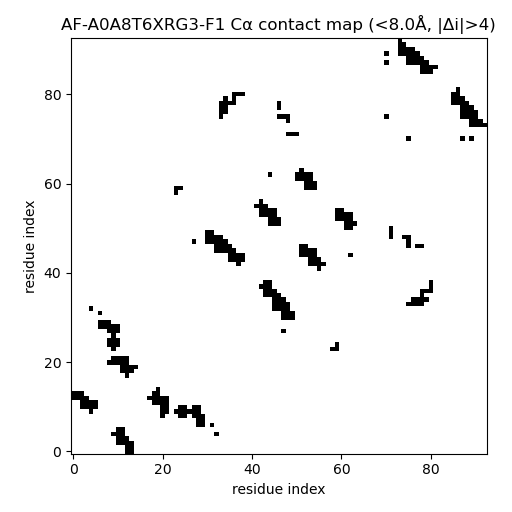1.00 94.75 88 ILE A O 1
ATOM 711 N N . GLY A 1 89 ? 1.085 3.307 -11.515 1.00 94.19 89 GLY A N 1
ATOM 712 C CA . GLY A 1 89 ? 0.952 4.568 -12.233 1.00 94.19 89 GLY A CA 1
ATOM 713 C C . GLY A 1 89 ? 1.648 5.692 -11.474 1.00 94.19 89 GLY A C 1
ATOM 714 O O . GLY A 1 89 ? 1.466 5.834 -10.262 1.00 94.19 89 GLY A O 1
ATOM 715 N N . THR A 1 90 ? 2.411 6.502 -12.198 1.00 93.38 90 THR A N 1
ATOM 716 C CA . THR A 1 90 ? 3.187 7.634 -11.681 1.00 93.38 90 THR A CA 1
ATOM 717 C C . THR A 1 90 ? 2.662 8.954 -12.254 1.00 93.38 90 THR A C 1
ATOM 719 O O . THR A 1 90 ? 2.029 8.962 -13.311 1.00 93.38 90 THR A O 1
ATOM 722 N N . ILE A 1 91 ? 2.861 10.070 -11.542 1.00 88.62 91 ILE A N 1
ATOM 723 C CA . ILE A 1 91 ? 2.425 11.411 -11.996 1.00 88.62 91 ILE A CA 1
ATOM 724 C C . ILE A 1 91 ? 3.562 12.209 -12.655 1.00 88.62 91 ILE A C 1
ATOM 726 O O . ILE A 1 91 ? 3.280 13.114 -13.441 1.00 88.62 91 ILE A O 1
ATOM 730 N N . LEU A 1 92 ? 4.829 11.904 -12.367 1.00 73.69 92 LEU A N 1
ATOM 731 C CA . LEU A 1 92 ? 5.967 12.646 -12.918 1.00 73.69 92 LEU A CA 1
ATOM 732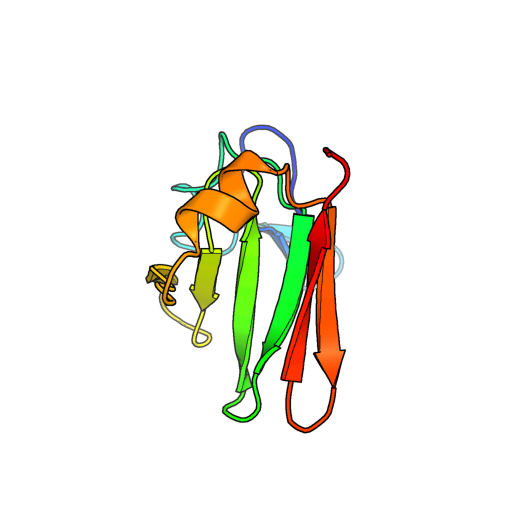 C C . LEU A 1 92 ? 6.589 11.941 -14.136 1.00 73.69 92 LEU A C 1
ATOM 734 O O . LEU A 1 92 ? 6.674 10.712 -14.172 1.00 73.69 92 LEU A O 1
ATOM 738 N N . ASN A 1 93 ? 6.996 12.766 -15.111 1.00 54.78 93 ASN A N 1
ATOM 739 C CA . ASN A 1 93 ? 7.908 12.440 -16.213 1.00 54.78 93 ASN A CA 1
ATOM 740 C C . ASN A 1 93 ? 9.349 12.712 -15.782 1.00 54.78 93 ASN A C 1
ATOM 742 O O . ASN A 1 93 ? 9.568 13.822 -15.237 1.00 54.78 93 ASN A O 1
#

pLDDT: mean 93.78, std 5.37, range [54.78, 98.0]

Secondary structure (DSSP, 8-state):
--EEE-TTS-EEEEETTEEEEPTTGGGGTTS-EEEEEE-TTSPEEEEESS-EEEE-SS-EEE---TTHHHHHHT-EEEEEE-SS-EEEEES--

Radius of gyration: 13.08 Å; Cα contacts (8 Å, |Δi|>4): 175; chains: 1; bounding box: 32×28×31 Å

Mean predicted aligned error: 3.14 Å